Protein AF-A0A968ASN5-F1 (afdb_monomer_lite)

Secondary structure (DSSP, 8-state):
-----SSHHHHHHHHHS--TTS-HHHHHHHHHHHHHHHH-SSGGGGG-SGGG--EE--GGGTT-EE---

Foldseek 3Di:
DDDDDPDVQLVVCQVPLDGPVADPVCSVVSNVLVVQVVPDPDLVSCCPPVQQVWDADDDPRGVDIGGDD

Structure (mmCIF, N/CA/C/O backbone):
data_AF-A0A968ASN5-F1
#
_entry.id   AF-A0A968ASN5-F1
#
loop_
_atom_site.group_PDB
_atom_site.id
_atom_site.type_symbol
_atom_site.label_atom_id
_atom_site.label_alt_id
_atom_site.label_comp_id
_atom_site.la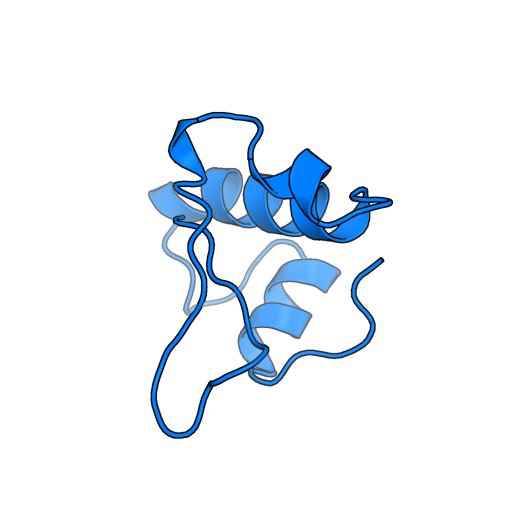bel_asym_id
_atom_site.label_entity_id
_atom_site.label_seq_id
_atom_site.pdbx_PDB_ins_code
_atom_site.Cartn_x
_atom_site.Cartn_y
_atom_site.Cartn_z
_atom_site.occupancy
_atom_site.B_iso_or_equiv
_atom_site.auth_seq_id
_atom_site.auth_comp_id
_atom_site.auth_asym_id
_atom_site.auth_atom_id
_atom_site.pdbx_PDB_model_num
ATOM 1 N N . MET A 1 1 ? 1.450 3.933 9.360 1.00 86.81 1 MET A N 1
ATOM 2 C CA . MET A 1 1 ? 2.851 3.460 9.420 1.00 86.81 1 MET A CA 1
ATOM 3 C C . MET A 1 1 ? 2.890 1.962 9.208 1.00 86.81 1 MET A C 1
ATOM 5 O O . MET A 1 1 ? 2.319 1.216 10.004 1.00 86.81 1 MET A O 1
ATOM 9 N N . ILE A 1 2 ? 3.530 1.528 8.128 1.00 95.06 2 ILE A N 1
ATOM 10 C CA . ILE A 1 2 ? 3.712 0.127 7.768 1.00 95.06 2 ILE A CA 1
ATOM 11 C C . ILE A 1 2 ? 4.698 -0.494 8.754 1.00 95.06 2 ILE A C 1
ATOM 13 O O . ILE A 1 2 ? 5.785 0.024 8.994 1.00 95.06 2 ILE A O 1
ATOM 17 N N . LYS A 1 3 ? 4.298 -1.612 9.360 1.00 96.19 3 LYS A N 1
ATOM 18 C CA . LYS A 1 3 ? 5.109 -2.309 10.367 1.00 96.19 3 LYS A CA 1
ATOM 19 C C . LYS A 1 3 ? 5.867 -3.493 9.794 1.00 96.19 3 LYS A C 1
ATOM 21 O O . LYS A 1 3 ? 6.977 -3.774 10.226 1.00 96.19 3 LYS A O 1
ATOM 26 N N . THR A 1 4 ? 5.254 -4.198 8.854 1.00 97.38 4 THR A N 1
ATOM 27 C CA . THR A 1 4 ? 5.788 -5.427 8.276 1.00 97.38 4 THR A CA 1
ATOM 28 C C . THR A 1 4 ? 5.331 -5.561 6.830 1.00 97.38 4 THR A C 1
ATOM 30 O O . THR A 1 4 ? 4.304 -5.011 6.425 1.00 97.38 4 THR A O 1
ATOM 33 N N . PHE A 1 5 ? 6.082 -6.340 6.057 1.00 97.81 5 PHE A N 1
ATOM 34 C CA . PHE A 1 5 ? 5.719 -6.738 4.705 1.00 97.81 5 PHE A CA 1
ATOM 35 C C . PHE A 1 5 ? 5.703 -8.262 4.620 1.00 97.81 5 PHE A C 1
ATOM 37 O O . PHE A 1 5 ? 6.692 -8.916 4.926 1.00 97.81 5 PHE A O 1
ATOM 44 N N . ASN A 1 6 ? 4.604 -8.839 4.129 1.00 96.44 6 ASN A N 1
ATOM 45 C CA . ASN A 1 6 ? 4.563 -10.277 3.829 1.00 96.44 6 ASN A CA 1
ATOM 46 C C . ASN A 1 6 ? 5.450 -10.639 2.620 1.00 96.44 6 ASN A C 1
ATOM 48 O O . ASN A 1 6 ? 5.889 -11.769 2.446 1.00 96.44 6 ASN A O 1
ATOM 52 N N . GLN A 1 7 ? 5.690 -9.671 1.735 1.00 96.94 7 GLN A N 1
ATOM 53 C CA . GLN A 1 7 ? 6.417 -9.863 0.488 1.00 96.94 7 GLN A CA 1
ATOM 54 C C . GLN A 1 7 ? 7.718 -9.061 0.522 1.00 96.94 7 GLN A C 1
ATOM 56 O O . GLN A 1 7 ? 7.703 -7.845 0.342 1.00 96.94 7 GLN A O 1
ATOM 61 N N . SER A 1 8 ? 8.853 -9.746 0.672 1.00 97.00 8 SER A N 1
ATOM 62 C CA . SER A 1 8 ? 10.179 -9.109 0.775 1.00 97.00 8 SER A CA 1
ATOM 63 C C . SER A 1 8 ? 10.545 -8.234 -0.431 1.00 97.00 8 SER A C 1
ATOM 65 O O . SER A 1 8 ? 11.302 -7.273 -0.320 1.00 97.00 8 SER A O 1
ATOM 67 N N . TRP A 1 9 ? 9.999 -8.529 -1.613 1.00 97.38 9 TRP A N 1
ATOM 68 C CA . TRP A 1 9 ? 10.214 -7.699 -2.798 1.00 97.38 9 TRP A CA 1
ATOM 69 C C . TRP A 1 9 ? 9.497 -6.346 -2.721 1.00 97.38 9 TRP A C 1
ATOM 71 O O . TRP A 1 9 ? 9.990 -5.374 -3.293 1.00 97.38 9 TRP A O 1
ATOM 81 N N . LEU A 1 10 ? 8.346 -6.287 -2.042 1.00 97.69 10 LEU A N 1
ATOM 82 C CA . LEU A 1 10 ? 7.564 -5.064 -1.877 1.00 97.69 10 LEU A CA 1
ATOM 83 C C . LEU A 1 10 ? 8.236 -4.144 -0.858 1.00 97.69 10 LEU A C 1
ATOM 85 O O . LEU A 1 10 ? 8.312 -2.944 -1.084 1.00 97.69 10 LEU A O 1
ATOM 89 N N . GLU A 1 11 ? 8.813 -4.722 0.195 1.00 97.81 11 GLU A N 1
ATOM 90 C CA . GLU A 1 11 ? 9.671 -4.004 1.140 1.00 97.81 11 GLU A CA 1
ATOM 91 C C . GLU A 1 11 ? 10.905 -3.412 0.445 1.00 97.81 11 GLU A C 1
ATOM 93 O O . GLU A 1 11 ? 11.190 -2.225 0.572 1.00 97.81 11 GLU A O 1
ATOM 98 N N . LYS A 1 12 ? 11.606 -4.204 -0.379 1.00 97.75 12 LYS A N 1
ATOM 99 C CA . LYS A 1 12 ? 12.726 -3.692 -1.190 1.00 97.75 12 LYS A CA 1
ATOM 100 C C . LYS A 1 12 ? 12.282 -2.565 -2.122 1.00 97.75 12 LYS A C 1
ATOM 102 O O . LYS A 1 12 ? 12.997 -1.582 -2.284 1.00 97.75 12 LYS A O 1
ATOM 107 N N . PHE A 1 13 ? 11.110 -2.698 -2.739 1.00 97.94 13 PHE A N 1
ATOM 108 C CA . PHE A 1 13 ? 10.556 -1.630 -3.560 1.00 97.94 13 PHE A CA 1
ATOM 109 C C . PHE A 1 13 ? 10.291 -0.360 -2.744 1.00 97.94 13 PHE A C 1
ATOM 111 O O . PHE A 1 13 ? 10.676 0.713 -3.195 1.00 97.94 13 PHE A O 1
ATOM 118 N N . TRP A 1 14 ? 9.696 -0.480 -1.556 1.00 97.50 14 TRP A N 1
ATOM 119 C CA . TRP A 1 14 ? 9.430 0.644 -0.659 1.00 97.50 14 TRP A CA 1
ATOM 120 C C . TRP A 1 14 ? 10.715 1.369 -0.245 1.00 97.50 14 TRP A C 1
ATOM 122 O O . TRP A 1 14 ? 10.800 2.587 -0.365 1.00 97.50 14 TRP A O 1
ATOM 132 N N . ASN A 1 15 ? 11.745 0.614 0.138 1.00 96.38 15 ASN A N 1
ATOM 133 C CA . ASN A 1 15 ? 12.997 1.175 0.646 1.00 96.38 15 ASN A CA 1
ATOM 134 C C . ASN A 1 15 ? 13.872 1.806 -0.449 1.00 96.38 15 ASN A C 1
ATOM 136 O O . ASN A 1 15 ? 14.571 2.782 -0.192 1.00 96.38 15 ASN A O 1
ATOM 140 N N . TYR A 1 16 ? 13.865 1.253 -1.668 1.00 95.94 16 TYR A N 1
ATOM 141 C CA . TYR A 1 16 ? 14.787 1.669 -2.738 1.00 95.94 16 TYR A CA 1
ATOM 142 C C . TYR A 1 16 ? 14.101 2.332 -3.940 1.00 95.94 16 TYR A C 1
ATOM 144 O O . TYR A 1 16 ? 14.768 2.730 -4.897 1.00 95.94 16 TYR A O 1
ATOM 152 N N . GLY A 1 17 ? 12.768 2.397 -3.954 1.00 93.50 17 GLY A N 1
ATOM 153 C CA . GLY A 1 17 ? 11.974 2.968 -5.043 1.00 93.50 17 GLY A CA 1
ATOM 154 C C . GLY A 1 17 ? 12.060 2.203 -6.369 1.00 93.50 17 GLY A C 1
ATOM 155 O O . GLY A 1 17 ? 11.705 2.745 -7.418 1.00 93.50 17 GLY A O 1
ATOM 156 N N . LYS A 1 18 ? 12.580 0.969 -6.383 1.00 93.25 18 LYS A N 1
ATOM 157 C CA . LYS A 1 18 ? 12.660 0.122 -7.583 1.00 93.25 18 LYS A CA 1
ATOM 158 C C . LYS A 1 18 ? 12.747 -1.355 -7.225 1.00 93.25 18 LYS A C 1
ATOM 160 O O . LYS A 1 18 ? 13.407 -1.741 -6.267 1.00 93.25 18 LYS A O 1
ATOM 165 N N . HIS A 1 19 ? 12.115 -2.193 -8.038 1.00 97.44 19 HIS A N 1
ATOM 166 C CA . HIS A 1 19 ? 12.267 -3.640 -7.963 1.00 97.44 19 HIS A CA 1
ATOM 167 C C . HIS A 1 19 ? 11.889 -4.270 -9.308 1.00 97.44 19 HIS A C 1
ATOM 169 O O . HIS A 1 19 ? 10.930 -3.836 -9.936 1.00 97.44 19 HIS A O 1
ATOM 175 N N . LYS A 1 20 ? 12.573 -5.343 -9.723 1.00 96.56 20 LYS A N 1
ATOM 176 C CA . LYS A 1 20 ? 12.333 -6.036 -11.011 1.00 96.56 20 LYS A CA 1
ATOM 177 C C . LYS A 1 20 ? 10.911 -6.584 -11.208 1.00 96.56 20 LYS A C 1
ATOM 179 O O . LYS A 1 20 ? 10.522 -6.898 -12.321 1.00 96.56 20 LYS A O 1
ATOM 184 N N . LYS A 1 21 ? 10.152 -6.727 -10.116 1.00 96.88 21 LYS A N 1
ATOM 185 C CA . LYS A 1 21 ? 8.749 -7.181 -10.123 1.00 96.88 21 LYS A CA 1
ATOM 186 C C . LYS A 1 21 ? 7.743 -6.042 -10.328 1.00 96.88 21 LYS A C 1
ATOM 188 O O . LYS A 1 21 ? 6.556 -6.316 -10.424 1.00 96.88 21 LYS A O 1
ATOM 193 N N . VAL A 1 22 ? 8.199 -4.788 -10.352 1.00 96.62 22 VAL A N 1
ATOM 194 C CA . VAL A 1 22 ? 7.340 -3.612 -10.514 1.00 96.62 22 VAL A CA 1
ATOM 195 C C . VAL A 1 22 ? 7.584 -3.026 -11.903 1.00 96.62 22 VAL A C 1
ATOM 197 O O . VAL A 1 22 ? 8.648 -2.447 -12.132 1.00 96.62 22 VAL A O 1
ATOM 200 N N . PRO A 1 23 ? 6.629 -3.175 -12.839 1.00 95.88 23 PRO A N 1
ATOM 201 C CA . PRO A 1 23 ? 6.728 -2.560 -14.154 1.00 95.88 23 PRO A CA 1
ATOM 202 C C . PRO A 1 23 ? 6.840 -1.029 -14.059 1.00 95.88 23 PRO A C 1
ATOM 204 O O . PRO A 1 23 ? 6.235 -0.437 -13.158 1.00 95.88 23 PRO A O 1
ATOM 207 N N . PRO A 1 24 ? 7.536 -0.360 -14.998 1.00 95.12 24 PRO A N 1
ATOM 208 C CA . PRO A 1 24 ? 7.726 1.091 -14.958 1.00 95.12 24 PRO A CA 1
ATOM 209 C C . PRO A 1 24 ? 6.420 1.884 -14.835 1.00 95.12 24 PRO A C 1
ATOM 211 O O . PRO A 1 24 ? 6.324 2.775 -13.999 1.00 95.12 24 PRO A O 1
ATOM 214 N N . PHE A 1 25 ? 5.384 1.500 -15.587 1.00 95.75 25 PHE A N 1
ATOM 215 C CA . PHE A 1 25 ? 4.081 2.175 -15.568 1.00 95.75 25 PHE A CA 1
ATOM 216 C C . PHE A 1 25 ? 3.335 2.051 -14.226 1.00 95.75 25 PHE A C 1
ATOM 218 O O . PHE A 1 25 ? 2.441 2.845 -13.938 1.00 95.75 25 PHE A O 1
ATOM 225 N N . LEU A 1 26 ? 3.675 1.051 -13.403 1.00 95.88 26 LEU A N 1
ATOM 226 C CA . LEU A 1 26 ? 3.029 0.793 -12.114 1.00 95.88 26 LEU A CA 1
ATOM 227 C C . LEU A 1 26 ? 3.757 1.476 -10.952 1.00 95.88 26 LEU A C 1
ATOM 229 O O . LEU A 1 26 ? 3.163 1.676 -9.894 1.00 95.88 26 LEU A O 1
ATOM 233 N N . LYS A 1 27 ? 5.032 1.834 -11.135 1.00 96.31 27 LYS A N 1
ATOM 234 C CA . LYS A 1 27 ? 5.920 2.323 -10.075 1.00 96.31 27 LYS A CA 1
ATOM 235 C C . LYS A 1 27 ? 5.312 3.483 -9.288 1.00 96.31 27 LYS A C 1
ATOM 237 O O . LYS A 1 27 ? 5.182 3.387 -8.069 1.00 96.31 27 LYS A O 1
ATOM 242 N N . ASP A 1 28 ? 4.900 4.544 -9.974 1.00 96.00 28 ASP A N 1
ATOM 243 C CA . ASP A 1 28 ? 4.3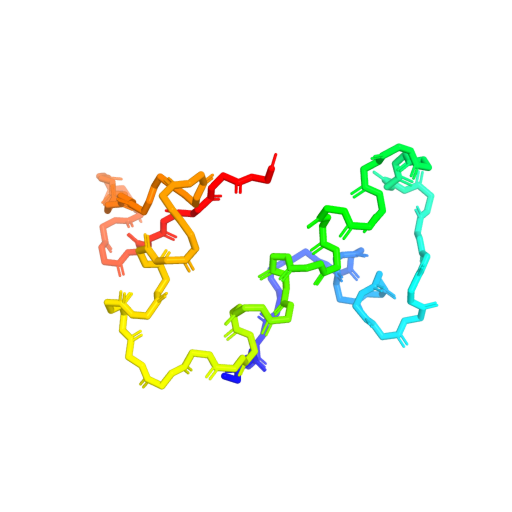89 5.744 -9.306 1.00 96.00 28 ASP A CA 1
ATOM 244 C C . ASP A 1 28 ? 3.064 5.477 -8.598 1.00 96.00 28 ASP A C 1
ATOM 246 O O . ASP A 1 28 ? 2.794 6.016 -7.526 1.00 96.00 28 ASP A O 1
ATOM 250 N N . ARG A 1 29 ? 2.226 4.616 -9.185 1.00 96.19 29 ARG A N 1
ATOM 251 C CA . ARG A 1 29 ? 0.954 4.234 -8.581 1.00 96.19 29 ARG A CA 1
ATOM 252 C C . ARG A 1 29 ? 1.181 3.422 -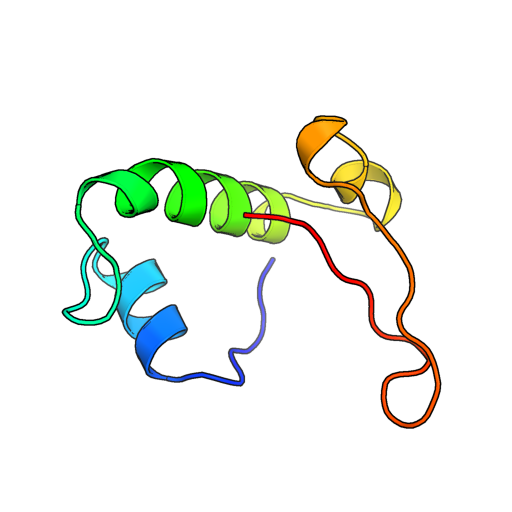7.309 1.00 96.19 29 ARG A C 1
ATOM 254 O O . ARG A 1 29 ? 0.607 3.749 -6.277 1.00 96.19 29 ARG A O 1
ATOM 261 N N . LEU A 1 30 ? 2.064 2.428 -7.360 1.00 96.94 30 LEU A N 1
ATOM 262 C CA . LEU A 1 30 ? 2.390 1.590 -6.211 1.00 96.94 30 LEU A CA 1
ATOM 263 C C . LEU A 1 30 ? 3.051 2.396 -5.085 1.00 96.94 30 LEU A C 1
ATOM 265 O O . LEU A 1 30 ? 2.656 2.238 -3.933 1.00 96.94 30 LEU A O 1
ATOM 269 N N . MET A 1 31 ? 3.987 3.302 -5.406 1.00 97.31 31 MET A N 1
ATOM 270 C CA . MET A 1 31 ? 4.581 4.200 -4.405 1.00 97.31 31 MET A CA 1
ATOM 271 C C . MET A 1 31 ? 3.515 5.047 -3.716 1.00 97.31 31 MET A C 1
ATOM 273 O O . MET A 1 31 ? 3.473 5.071 -2.491 1.00 97.31 31 MET A O 1
ATOM 277 N N . ARG A 1 32 ? 2.597 5.668 -4.473 1.00 96.44 32 ARG A N 1
ATOM 278 C CA . ARG A 1 32 ? 1.494 6.449 -3.887 1.00 96.44 32 ARG A CA 1
ATOM 279 C C . ARG A 1 32 ? 0.639 5.615 -2.931 1.00 96.44 32 ARG A C 1
ATOM 281 O O . ARG A 1 32 ? 0.305 6.094 -1.853 1.00 96.44 32 ARG A O 1
ATOM 288 N N . LYS A 1 33 ? 0.308 4.369 -3.288 1.00 96.56 33 LYS A N 1
ATOM 289 C CA . LYS A 1 33 ? -0.499 3.478 -2.432 1.00 96.56 33 LYS A CA 1
ATOM 290 C C . LYS A 1 33 ? 0.228 3.120 -1.136 1.00 96.56 33 LYS A C 1
ATOM 292 O O . LYS A 1 33 ? -0.377 3.183 -0.070 1.00 96.56 33 LYS A O 1
ATOM 297 N N . LEU A 1 34 ? 1.523 2.810 -1.210 1.00 97.00 34 LEU A N 1
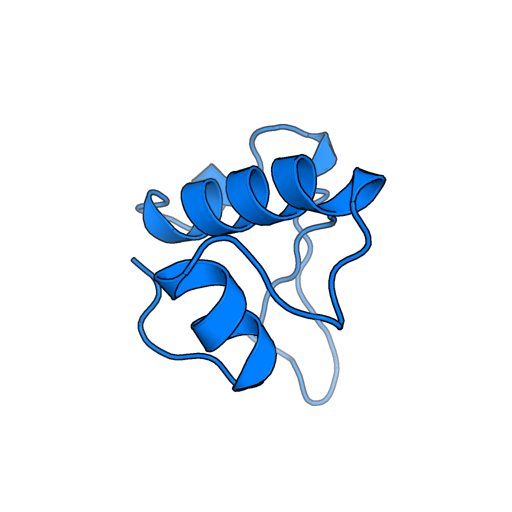ATOM 298 C CA . LEU A 1 34 ? 2.343 2.558 -0.022 1.00 97.00 34 LEU 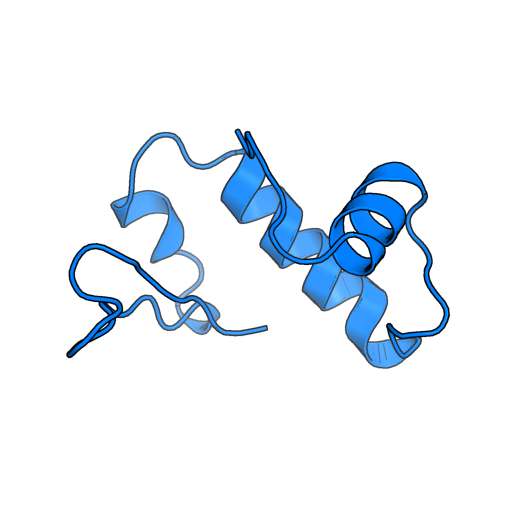A CA 1
ATOM 299 C C . LEU A 1 34 ? 2.463 3.805 0.862 1.00 97.00 34 LEU A C 1
ATOM 301 O O . LEU A 1 34 ? 2.322 3.699 2.073 1.00 97.00 34 LEU A O 1
ATOM 305 N N . THR A 1 35 ? 2.623 4.991 0.274 1.00 96.75 35 THR A N 1
ATOM 306 C CA . THR A 1 35 ? 2.639 6.258 1.019 1.00 96.75 35 THR A CA 1
ATOM 307 C C . THR A 1 35 ? 1.308 6.539 1.722 1.00 96.75 35 THR A C 1
ATOM 309 O O . THR A 1 35 ? 1.307 7.017 2.853 1.00 96.75 35 THR A O 1
ATOM 312 N N . ILE A 1 36 ? 0.169 6.221 1.099 1.00 96.19 36 ILE A N 1
ATOM 313 C CA . ILE A 1 36 ? -1.149 6.333 1.746 1.00 96.19 36 ILE A CA 1
ATOM 314 C C . ILE A 1 36 ? -1.238 5.386 2.953 1.00 96.19 36 ILE A C 1
ATOM 316 O O . ILE A 1 36 ? -1.630 5.818 4.033 1.00 96.19 36 ILE A O 1
ATOM 320 N N . LEU A 1 37 ? -0.817 4.124 2.803 1.00 96.44 37 LEU A N 1
ATOM 321 C CA . LEU A 1 37 ? -0.768 3.152 3.908 1.00 96.44 37 LEU A CA 1
ATOM 322 C C . LEU A 1 37 ? 0.177 3.593 5.039 1.00 96.44 37 LEU A C 1
ATOM 324 O O . LEU A 1 37 ? -0.108 3.386 6.221 1.00 96.44 37 LEU A O 1
ATOM 328 N N . GLU A 1 38 ? 1.300 4.214 4.687 1.00 97.56 38 GLU A N 1
ATOM 329 C CA . GLU A 1 38 ? 2.261 4.746 5.649 1.00 97.56 38 GLU A CA 1
ATOM 330 C C . GLU A 1 38 ? 1.673 5.910 6.457 1.00 97.56 38 GLU A C 1
ATOM 332 O O . GLU A 1 38 ? 1.844 5.959 7.675 1.00 97.56 38 GLU A O 1
ATOM 337 N N . ASN A 1 39 ? 0.919 6.799 5.812 1.00 96.75 39 ASN A N 1
ATOM 338 C CA . ASN A 1 39 ? 0.398 8.018 6.434 1.00 96.75 39 ASN A CA 1
ATOM 339 C C . ASN A 1 39 ? -0.980 7.869 7.095 1.00 96.75 39 ASN A C 1
ATOM 341 O O . ASN A 1 39 ? -1.374 8.750 7.860 1.00 96.75 39 ASN A O 1
ATOM 345 N N . ALA A 1 40 ? -1.714 6.788 6.821 1.00 96.50 40 ALA A N 1
ATOM 346 C CA . ALA A 1 40 ? -3.019 6.548 7.428 1.00 96.50 40 ALA A CA 1
ATOM 347 C C . ALA A 1 40 ? -2.916 6.447 8.959 1.00 96.50 40 ALA A C 1
ATOM 349 O O . ALA A 1 40 ? -2.067 5.725 9.499 1.00 96.50 40 ALA A O 1
ATOM 350 N N . LYS A 1 41 ? -3.800 7.168 9.652 1.00 96.06 41 LYS A N 1
ATOM 351 C CA . LYS A 1 41 ? -3.943 7.159 11.114 1.00 96.06 41 LYS A CA 1
ATOM 352 C C . LYS A 1 41 ? -5.059 6.219 11.550 1.00 96.06 41 LYS A C 1
ATOM 354 O O . LYS A 1 41 ? -4.994 5.639 12.629 1.00 96.06 41 LYS A O 1
ATOM 359 N N . GLU A 1 42 ? -6.055 6.046 10.693 1.00 96.00 42 GLU A N 1
ATOM 360 C CA . GLU A 1 42 ? -7.198 5.172 10.905 1.00 96.00 42 GLU A CA 1
ATOM 361 C C . GLU A 1 42 ? -7.648 4.527 9.592 1.00 96.00 42 GLU A C 1
ATOM 363 O O . GLU A 1 42 ? -7.322 4.975 8.494 1.00 96.00 42 GLU A O 1
ATOM 368 N N . LEU A 1 43 ? -8.426 3.449 9.697 1.00 95.94 43 LEU A N 1
ATOM 369 C CA . LEU A 1 43 ? -8.867 2.675 8.538 1.00 95.94 43 LEU A CA 1
ATOM 370 C C . LEU A 1 43 ? -9.626 3.527 7.507 1.00 95.94 43 LEU A C 1
ATOM 372 O O . LEU A 1 43 ? -9.448 3.331 6.307 1.00 95.94 43 LEU A O 1
ATOM 376 N N . LYS A 1 44 ? -10.450 4.480 7.962 1.00 96.06 44 LYS A N 1
ATOM 377 C CA . LYS A 1 44 ? -11.262 5.316 7.065 1.00 96.06 44 LYS A CA 1
ATOM 378 C C . LYS A 1 44 ? -10.425 6.235 6.172 1.00 96.06 44 LYS A C 1
ATOM 380 O O . LYS A 1 44 ? -10.894 6.597 5.097 1.00 96.06 44 LYS A O 1
ATOM 385 N N . ASP A 1 45 ? -9.190 6.555 6.563 1.00 96.62 45 ASP A N 1
ATOM 386 C CA . ASP A 1 45 ? -8.273 7.344 5.731 1.00 96.62 45 ASP A CA 1
ATOM 387 C C . ASP A 1 45 ? -7.981 6.623 4.409 1.00 96.62 45 ASP A C 1
ATOM 389 O O . ASP A 1 45 ? -7.842 7.252 3.362 1.00 96.62 45 ASP A O 1
ATOM 393 N N . LEU A 1 46 ? -7.968 5.285 4.436 1.00 96.62 46 LEU A N 1
ATOM 394 C CA . LEU A 1 46 ? -7.720 4.445 3.267 1.00 96.62 46 LEU A CA 1
ATOM 395 C C . LEU A 1 46 ? -8.896 4.411 2.285 1.00 96.62 46 LEU A C 1
ATOM 397 O O . LEU A 1 46 ? -8.729 3.914 1.172 1.00 96.62 46 LEU A O 1
ATOM 401 N N . SER A 1 47 ? -10.060 4.961 2.639 1.00 95.81 47 SER A N 1
ATOM 402 C CA . SER A 1 47 ? -11.171 5.160 1.699 1.00 95.81 47 SER A CA 1
ATOM 403 C C . SER A 1 47 ? -10.922 6.321 0.730 1.00 95.81 47 SER A C 1
ATOM 405 O O . SER A 1 47 ? -11.604 6.417 -0.290 1.00 95.81 47 SER A O 1
ATOM 407 N N . SER A 1 48 ? -9.953 7.196 1.026 1.00 94.06 48 SER A N 1
ATOM 408 C CA . SER A 1 48 ? -9.541 8.294 0.152 1.00 94.06 48 SER A CA 1
ATOM 409 C C . SER A 1 48 ? -8.165 8.006 -0.469 1.00 94.06 48 SER A C 1
ATOM 411 O O . SER A 1 48 ? -7.224 7.662 0.249 1.00 94.06 48 SER A O 1
ATOM 413 N N . PRO A 1 49 ? -7.993 8.145 -1.794 1.00 94.06 49 PRO A N 1
ATOM 414 C CA . PRO A 1 49 ? -9.010 8.471 -2.795 1.00 94.06 49 PRO A CA 1
ATOM 415 C C . PRO A 1 49 ? -9.988 7.304 -3.045 1.00 94.06 49 PRO A C 1
ATOM 417 O O . PRO A 1 49 ? -9.635 6.155 -2.776 1.00 94.06 49 PRO A O 1
ATOM 420 N N . PRO A 1 50 ? -11.164 7.555 -3.661 1.00 93.69 50 PRO A N 1
ATOM 421 C CA . PRO A 1 50 ? -12.146 6.510 -3.982 1.00 93.69 50 PRO A CA 1
ATOM 422 C C . PRO A 1 50 ? -11.572 5.330 -4.780 1.00 93.69 50 PRO A C 1
ATOM 424 O O . PRO A 1 50 ? -11.997 4.193 -4.599 1.00 93.69 50 PRO A O 1
ATOM 427 N N . SER A 1 51 ? -10.543 5.573 -5.600 1.00 94.88 51 SER A N 1
ATOM 428 C CA . SER A 1 51 ? -9.825 4.542 -6.365 1.00 94.88 51 SER A CA 1
ATOM 429 C C . SER A 1 51 ? -9.029 3.553 -5.506 1.00 94.88 51 SER A C 1
ATOM 431 O O . SER A 1 51 ? -8.450 2.603 -6.031 1.00 94.88 51 SER A O 1
ATOM 433 N N . ASN A 1 52 ? -8.955 3.756 -4.189 1.00 96.50 52 ASN A N 1
ATOM 434 C CA . ASN A 1 52 ? -8.483 2.729 -3.273 1.00 96.50 52 ASN A CA 1
ATOM 435 C C . ASN A 1 52 ? -9.462 1.561 -3.200 1.00 96.50 52 ASN A C 1
ATOM 437 O O . ASN A 1 52 ? -9.009 0.456 -2.936 1.00 96.50 52 ASN A O 1
ATOM 441 N N . HIS A 1 53 ? -10.758 1.773 -3.454 1.00 97.00 53 HIS A N 1
ATOM 442 C CA . HIS A 1 53 ? -11.789 0.738 -3.339 1.00 97.00 53 HIS A CA 1
ATOM 443 C C . HIS A 1 53 ? -11.619 -0.080 -2.049 1.00 97.00 53 HIS A C 1
ATOM 445 O O . HIS A 1 53 ? -11.493 -1.305 -2.098 1.00 97.00 53 HIS A O 1
ATOM 451 N N . LEU A 1 54 ? -11.510 0.610 -0.906 1.00 98.19 54 LEU A N 1
ATOM 452 C CA . LEU A 1 54 ? -11.294 -0.034 0.385 1.00 98.19 54 LEU A CA 1
ATOM 453 C C . LEU A 1 54 ? -12.420 -1.036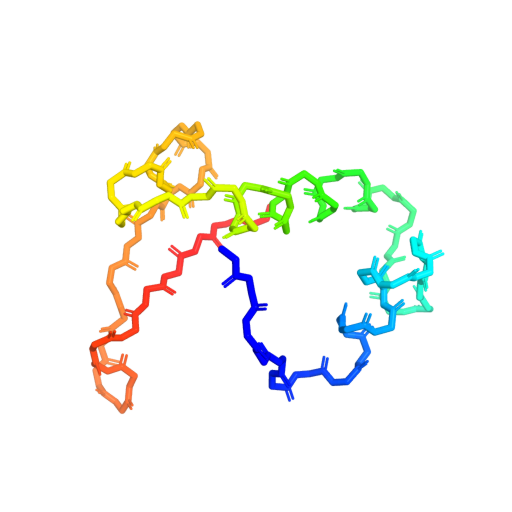 0.656 1.00 98.19 54 LEU A C 1
ATOM 455 O O . LEU A 1 54 ? -13.591 -0.664 0.669 1.00 98.19 54 LEU A O 1
ATOM 459 N N . HIS A 1 55 ? -12.060 -2.292 0.901 1.00 97.88 55 HIS A N 1
ATOM 460 C CA . HIS A 1 55 ? -13.022 -3.333 1.249 1.00 97.88 55 HIS A CA 1
ATOM 461 C C . HIS A 1 55 ? -12.432 -4.325 2.260 1.00 97.88 55 HIS A C 1
ATOM 463 O O . HIS A 1 55 ? -11.214 -4.557 2.269 1.00 97.88 55 HIS A O 1
ATOM 469 N N . PRO A 1 56 ? -13.274 -4.908 3.131 1.00 98.06 56 PRO A N 1
ATOM 470 C CA . PRO A 1 56 ? -12.848 -5.970 4.027 1.00 98.06 56 PRO A CA 1
ATOM 471 C C . PRO A 1 56 ? -12.618 -7.266 3.243 1.00 98.06 56 PRO A C 1
ATOM 473 O O . PRO A 1 56 ? -13.271 -7.530 2.234 1.00 98.06 56 PRO A O 1
ATOM 476 N N . LEU A 1 57 ? -11.704 -8.098 3.733 1.00 98.12 57 LEU A N 1
ATOM 477 C CA . LEU A 1 57 ? -11.513 -9.456 3.233 1.00 98.12 57 LEU A CA 1
ATOM 478 C C . LEU A 1 57 ? -12.334 -10.462 4.052 1.00 98.12 57 LEU A C 1
ATOM 480 O O . LEU A 1 57 ? -12.644 -10.247 5.228 1.00 98.12 57 LEU A O 1
ATOM 484 N N . HIS A 1 58 ? -12.675 -11.583 3.418 1.00 97.25 58 HIS A N 1
ATOM 485 C CA . HIS A 1 58 ? -13.509 -12.646 3.987 1.00 97.25 58 HIS A CA 1
ATOM 486 C C . HIS A 1 58 ? -12.737 -13.974 4.111 1.00 97.25 58 HIS A C 1
ATOM 488 O O . HIS A 1 58 ? -11.588 -14.078 3.673 1.00 97.25 58 HIS A O 1
ATOM 494 N N . GLY A 1 59 ? -13.357 -14.986 4.732 1.00 97.25 59 GLY A N 1
ATOM 495 C CA . GLY A 1 59 ? -12.746 -16.305 4.955 1.00 97.25 59 GLY A CA 1
ATOM 496 C C . GLY A 1 59 ? -11.517 -16.234 5.865 1.00 97.25 59 GLY A C 1
ATOM 497 O O . GLY A 1 59 ? -11.529 -15.519 6.868 1.00 97.25 59 GLY A O 1
ATOM 498 N N . ASP A 1 60 ? -10.435 -16.908 5.474 1.00 97.38 60 ASP A N 1
ATOM 499 C CA . ASP A 1 60 ? -9.171 -16.981 6.232 1.00 97.38 60 ASP A CA 1
ATOM 500 C C . ASP A 1 60 ? -8.472 -15.626 6.415 1.00 97.38 60 ASP A C 1
ATOM 502 O O . ASP A 1 60 ? -7.541 -15.486 7.206 1.00 97.38 60 ASP A O 1
ATOM 506 N N . ARG A 1 61 ? -8.914 -14.600 5.680 1.00 96.81 61 ARG A N 1
ATOM 507 C CA . ARG A 1 61 ? -8.390 -13.232 5.768 1.00 96.81 61 ARG A CA 1
ATOM 508 C C . ARG A 1 61 ? -9.338 -12.283 6.498 1.00 96.81 61 ARG A C 1
ATOM 510 O O . ARG A 1 61 ? -9.156 -11.069 6.419 1.00 96.81 61 ARG A O 1
ATOM 517 N N . LYS A 1 62 ? -10.339 -12.807 7.216 1.00 97.62 62 LYS A N 1
ATOM 518 C CA . LYS A 1 62 ? -11.240 -12.002 8.050 1.00 97.62 62 LYS A CA 1
ATOM 519 C C . LYS A 1 62 ? -10.433 -11.124 9.016 1.00 97.62 62 LYS A C 1
ATOM 521 O O . LYS A 1 62 ? -9.505 -11.588 9.669 1.00 97.62 62 LYS A O 1
ATOM 526 N N . GLY A 1 63 ? -10.796 -9.843 9.090 1.00 96.81 63 GLY A N 1
ATOM 527 C CA . GLY A 1 63 ? -10.075 -8.827 9.870 1.00 96.81 63 GLY A CA 1
ATOM 528 C C . GLY A 1 63 ? -8.982 -8.091 9.088 1.00 96.81 63 GLY A C 1
ATOM 529 O O . GLY A 1 63 ? -8.445 -7.102 9.580 1.00 96.81 63 GLY A O 1
ATOM 530 N N . GLN A 1 64 ? -8.683 -8.521 7.860 1.00 97.56 64 GLN A N 1
ATOM 531 C CA . GLN A 1 64 ? -7.812 -7.795 6.939 1.00 97.56 64 GLN A CA 1
ATOM 532 C C . GLN A 1 64 ? -8.629 -6.942 5.965 1.00 97.56 64 GLN A C 1
ATOM 534 O O . GLN A 1 64 ? -9.805 -7.201 5.709 1.00 97.56 64 GLN A O 1
ATOM 539 N N . TRP A 1 65 ? -7.965 -5.940 5.398 1.00 97.75 65 TRP A N 1
ATOM 540 C CA . TRP A 1 65 ? -8.537 -4.986 4.454 1.00 97.75 65 TRP A CA 1
ATOM 541 C C . TRP A 1 65 ? -7.660 -4.899 3.211 1.00 97.75 65 TRP A C 1
ATOM 543 O O . TRP A 1 65 ? -6.450 -5.134 3.279 1.00 97.75 65 TRP A O 1
ATOM 553 N N . ALA A 1 66 ? -8.268 -4.564 2.080 1.00 97.69 66 ALA A N 1
ATOM 554 C CA . ALA A 1 66 ? -7.575 -4.416 0.811 1.00 97.69 66 ALA A CA 1
ATOM 555 C C . ALA A 1 66 ? -7.867 -3.059 0.168 1.00 97.69 66 ALA A C 1
ATOM 557 O O . ALA A 1 66 ? -8.974 -2.534 0.270 1.00 97.69 66 ALA A O 1
ATOM 558 N N . ILE A 1 67 ? -6.853 -2.531 -0.522 1.00 97.50 67 ILE A N 1
ATOM 559 C CA . ILE A 1 67 ? -6.971 -1.393 -1.432 1.00 97.50 67 ILE A CA 1
ATOM 560 C C . ILE A 1 67 ? -6.438 -1.778 -2.817 1.00 97.50 67 ILE A C 1
ATOM 562 O O . ILE A 1 67 ? -5.532 -2.604 -2.939 1.00 97.50 67 ILE A O 1
ATOM 566 N N . SER A 1 68 ? -6.997 -1.175 -3.860 1.00 96.94 68 SER A N 1
ATOM 567 C CA . SER A 1 68 ? -6.608 -1.376 -5.257 1.00 96.94 68 SER A CA 1
ATOM 568 C C . SER A 1 68 ? -5.371 -0.554 -5.600 1.00 96.94 68 SER A C 1
ATOM 570 O O . SER A 1 68 ? -5.270 0.603 -5.178 1.00 96.94 68 SER A O 1
ATOM 572 N N . VAL A 1 69 ? -4.458 -1.138 -6.385 1.00 93.31 69 VAL A N 1
ATOM 573 C CA . VAL A 1 69 ? -3.330 -0.415 -6.992 1.00 93.31 69 VAL A CA 1
ATOM 574 C C . VAL A 1 69 ? -3.772 0.257 -8.274 1.00 93.31 69 VAL A C 1
ATOM 576 O O . VAL A 1 69 ? -3.916 -0.378 -9.341 1.00 93.31 69 VAL A O 1
#

Radius of gyration: 12.55 Å; chains: 1; bounding box: 28×26×27 Å

pLDDT: mean 96.4, std 1.64, range [86.81, 98.19]

Sequence (69 aa):
MIKTFNQSWLEKFWNYGKHKKVPPFLKDRLMRKLTILENAKELKDLSSPPSNHLHPLHGDRKGQWAISV